Protein AF-A0A9D6PMX7-F1 (afdb_monomer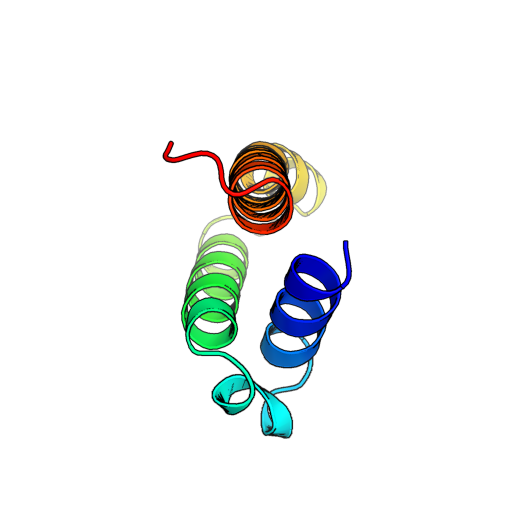_lite)

Structure (mmCIF, N/CA/C/O backbone):
data_AF-A0A9D6PMX7-F1
#
_entry.id   AF-A0A9D6PMX7-F1
#
loop_
_atom_site.group_PDB
_atom_site.id
_atom_site.type_symbol
_atom_site.label_atom_id
_atom_site.label_alt_id
_atom_site.label_comp_id
_atom_site.label_asym_id
_atom_site.label_entity_id
_atom_site.label_seq_id
_atom_site.pdbx_PDB_ins_code
_atom_site.Cartn_x
_atom_site.Cartn_y
_atom_site.Cartn_z
_atom_site.occupancy
_atom_site.B_iso_or_equiv
_atom_site.auth_seq_id
_atom_site.auth_comp_id
_atom_site.auth_asym_id
_atom_site.auth_atom_id
_atom_site.pdbx_PDB_model_num
ATOM 1 N N . LEU A 1 1 ? -7.707 9.793 8.650 1.00 74.19 1 LEU A N 1
ATOM 2 C CA . LEU A 1 1 ? -6.779 9.153 7.682 1.00 74.19 1 LEU A CA 1
ATOM 3 C C . LEU A 1 1 ? -5.536 8.510 8.317 1.00 74.19 1 LEU A C 1
ATOM 5 O O . LEU A 1 1 ? -4.663 8.060 7.590 1.00 74.19 1 LEU A O 1
ATOM 9 N N . GLN A 1 2 ? -5.465 8.372 9.649 1.00 85.94 2 GLN A N 1
ATOM 10 C CA . GLN A 1 2 ? -4.293 7.790 10.325 1.00 85.94 2 GLN A CA 1
ATOM 11 C C . GLN A 1 2 ? -3.984 6.341 9.907 1.00 85.94 2 GLN A C 1
ATOM 13 O O . GLN A 1 2 ? -2.821 5.964 9.857 1.00 85.94 2 GLN A O 1
ATOM 18 N N . ILE A 1 3 ? -5.006 5.543 9.573 1.00 90.06 3 ILE A N 1
ATOM 19 C CA . ILE A 1 3 ? -4.828 4.153 9.120 1.00 90.06 3 ILE A CA 1
ATOM 20 C C . ILE A 1 3 ? -4.040 4.113 7.807 1.00 90.06 3 ILE A C 1
ATOM 22 O O . ILE A 1 3 ? -3.023 3.436 7.737 1.00 90.06 3 ILE A O 1
ATOM 26 N N . LEU A 1 4 ? -4.456 4.896 6.806 1.00 93.50 4 LEU A N 1
ATOM 27 C CA . LEU A 1 4 ? -3.769 4.954 5.516 1.00 93.50 4 LEU A CA 1
ATOM 28 C C . LEU A 1 4 ? -2.310 5.396 5.671 1.00 93.50 4 LEU A C 1
ATOM 30 O O . LEU A 1 4 ? -1.422 4.774 5.103 1.00 93.50 4 LEU A O 1
ATOM 34 N N . ALA A 1 5 ? -2.059 6.422 6.490 1.00 93.50 5 ALA A N 1
ATOM 35 C CA . ALA A 1 5 ? -0.703 6.899 6.751 1.00 93.50 5 ALA A CA 1
ATOM 36 C C . ALA A 1 5 ? 0.197 5.798 7.339 1.00 93.50 5 ALA A C 1
ATOM 38 O O . ALA A 1 5 ? 1.343 5.666 6.926 1.00 93.50 5 ALA A O 1
ATOM 39 N N . ARG A 1 6 ? -0.327 4.970 8.254 1.00 94.00 6 ARG A N 1
ATOM 40 C CA . ARG A 1 6 ? 0.419 3.835 8.826 1.00 94.00 6 ARG A CA 1
ATOM 41 C C . ARG A 1 6 ? 0.695 2.734 7.805 1.00 94.00 6 ARG A C 1
ATOM 43 O O . ARG A 1 6 ? 1.773 2.156 7.842 1.00 94.00 6 ARG A O 1
ATOM 50 N N . ILE A 1 7 ? -0.254 2.460 6.909 1.00 95.19 7 ILE A N 1
ATOM 51 C CA . ILE A 1 7 ? -0.082 1.464 5.842 1.00 95.19 7 ILE A CA 1
ATOM 52 C C . ILE A 1 7 ? 1.002 1.920 4.863 1.00 95.19 7 ILE A C 1
ATOM 54 O O .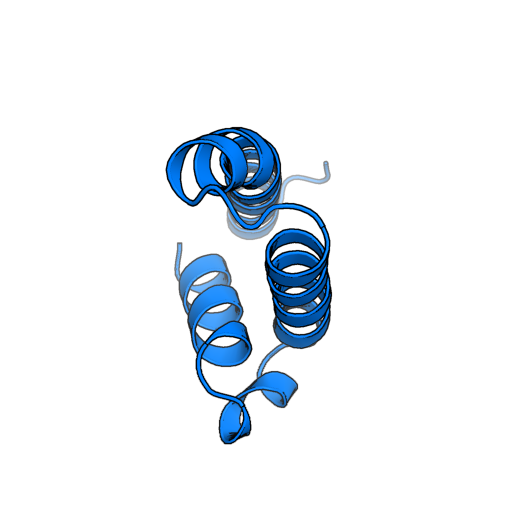 ILE A 1 7 ? 1.907 1.149 4.568 1.00 95.19 7 ILE A O 1
ATOM 58 N N . ILE A 1 8 ? 0.938 3.176 4.408 1.00 94.12 8 ILE A N 1
ATOM 59 C CA . ILE A 1 8 ? 1.937 3.748 3.494 1.00 94.12 8 ILE A CA 1
ATOM 60 C C . ILE A 1 8 ? 3.316 3.768 4.159 1.00 94.12 8 ILE A C 1
ATOM 62 O O . ILE A 1 8 ? 4.281 3.319 3.558 1.00 94.12 8 ILE A O 1
ATOM 66 N N . HIS A 1 9 ? 3.400 4.219 5.412 1.00 94.50 9 HIS A N 1
ATOM 67 C CA . HIS A 1 9 ? 4.656 4.255 6.158 1.00 94.50 9 HIS A CA 1
ATOM 68 C C . HIS A 1 9 ? 5.301 2.870 6.294 1.00 94.50 9 HIS A C 1
ATOM 70 O O . HIS A 1 9 ? 6.479 2.718 5.993 1.00 94.50 9 HIS A O 1
ATOM 76 N N . GLY A 1 10 ? 4.526 1.853 6.689 1.00 94.88 10 GLY A N 1
ATOM 77 C CA . GLY A 1 10 ? 5.047 0.489 6.784 1.00 94.88 10 GLY A CA 1
ATOM 78 C C . GLY A 1 10 ? 5.432 -0.100 5.425 1.00 94.88 10 GLY A C 1
ATOM 79 O O . GLY A 1 10 ? 6.350 -0.905 5.350 1.00 94.88 10 GLY A O 1
ATOM 80 N N . ALA A 1 11 ? 4.748 0.284 4.344 1.00 94.50 11 ALA A N 1
ATOM 81 C CA . ALA A 1 11 ? 5.080 -0.195 3.005 1.00 94.50 11 ALA A CA 1
ATOM 82 C C . ALA A 1 11 ? 6.358 0.452 2.437 1.00 94.50 11 ALA A C 1
ATOM 84 O O . ALA A 1 11 ? 7.042 -0.183 1.642 1.00 94.50 11 ALA A O 1
ATOM 85 N N . ASP A 1 12 ? 6.668 1.692 2.832 1.00 93.69 12 ASP A N 1
ATOM 86 C CA . ASP A 1 12 ? 7.834 2.453 2.355 1.00 93.69 12 ASP A CA 1
ATOM 87 C C . ASP A 1 12 ? 9.102 2.176 3.186 1.00 93.69 12 ASP A C 1
ATOM 89 O O . ASP A 1 12 ? 10.224 2.229 2.683 1.00 93.69 12 ASP A O 1
ATOM 93 N N . ILE A 1 13 ? 8.941 1.822 4.467 1.00 92.75 13 ILE A N 1
ATOM 94 C CA . ILE A 1 13 ? 10.051 1.495 5.368 1.00 92.75 13 ILE A CA 1
ATOM 95 C C . ILE A 1 13 ? 10.076 -0.009 5.629 1.00 92.75 13 ILE A C 1
ATOM 97 O O . ILE A 1 13 ? 9.309 -0.532 6.434 1.00 92.75 13 ILE A O 1
ATOM 101 N N . ALA A 1 14 ? 11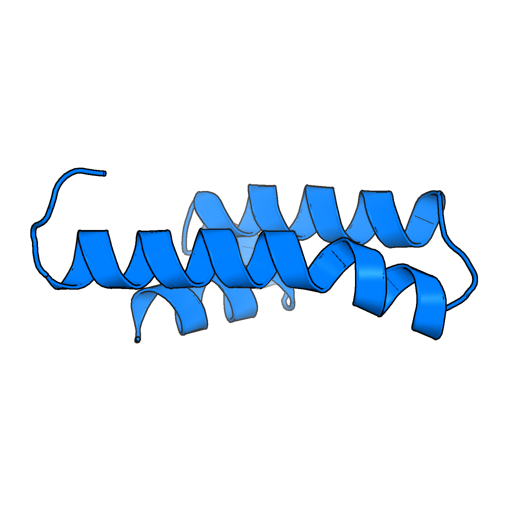.034 -0.709 5.015 1.00 86.25 14 ALA A N 1
ATOM 102 C CA . ALA A 1 14 ? 11.163 -2.167 5.122 1.00 86.25 14 ALA A CA 1
ATOM 103 C C . ALA A 1 14 ? 11.255 -2.689 6.573 1.00 86.25 14 ALA A C 1
ATOM 105 O O . ALA A 1 14 ? 10.787 -3.788 6.862 1.00 86.25 14 ALA A O 1
ATOM 106 N N . ALA A 1 15 ? 11.835 -1.907 7.493 1.00 91.06 15 ALA A N 1
ATOM 107 C CA . ALA A 1 15 ? 11.899 -2.252 8.918 1.00 91.06 15 ALA A CA 1
ATOM 108 C C . ALA A 1 15 ? 10.520 -2.225 9.613 1.00 91.06 15 ALA A C 1
ATOM 110 O O . ALA A 1 15 ? 10.308 -2.941 10.590 1.00 91.06 15 ALA A O 1
ATOM 111 N N . ASP A 1 16 ? 9.579 -1.451 9.072 1.00 93.19 16 ASP A N 1
ATOM 112 C CA . ASP A 1 16 ? 8.278 -1.137 9.663 1.00 93.19 16 ASP A CA 1
ATOM 113 C C . ASP A 1 16 ? 7.109 -1.838 8.951 1.00 93.19 16 ASP A C 1
ATOM 115 O O . ASP A 1 16 ? 5.945 -1.674 9.328 1.00 93.19 16 ASP A O 1
ATOM 119 N N . VAL A 1 17 ? 7.398 -2.691 7.964 1.00 92.25 17 VAL A N 1
ATOM 120 C CA . VAL A 1 17 ? 6.397 -3.448 7.189 1.00 92.25 17 VAL A CA 1
ATOM 121 C C . VAL A 1 17 ? 5.478 -4.316 8.058 1.00 92.25 17 VAL A C 1
ATOM 123 O O . VAL A 1 17 ? 4.353 -4.626 7.673 1.00 92.25 17 VAL A O 1
ATOM 126 N N . GLY A 1 18 ? 5.928 -4.677 9.263 1.00 90.88 18 GLY A N 1
ATOM 127 C CA . GLY A 1 18 ? 5.156 -5.440 10.244 1.00 90.88 18 GLY A CA 1
ATOM 128 C C . GLY A 1 18 ? 4.233 -4.614 11.151 1.00 90.88 18 GLY A C 1
ATOM 129 O O . GLY A 1 18 ? 3.487 -5.208 11.927 1.00 90.88 18 GLY A O 1
ATOM 130 N N . ILE A 1 19 ? 4.257 -3.274 11.096 1.00 90.75 19 ILE A N 1
ATOM 131 C CA . ILE A 1 19 ? 3.466 -2.416 12.005 1.00 90.75 19 ILE A CA 1
ATOM 132 C C . ILE A 1 19 ? 1.955 -2.575 11.776 1.00 90.75 19 ILE A C 1
ATOM 134 O O . ILE A 1 19 ? 1.168 -2.468 12.722 1.00 90.75 19 ILE A O 1
ATOM 138 N N . VAL A 1 20 ? 1.542 -2.804 10.528 1.00 93.75 20 VAL A N 1
ATOM 139 C CA . VAL A 1 20 ? 0.166 -3.147 10.149 1.00 93.75 20 VAL A CA 1
ATOM 140 C C . VAL A 1 20 ? 0.200 -4.206 9.044 1.00 93.75 20 VAL A C 1
ATOM 142 O O . VAL A 1 20 ? 1.007 -4.082 8.125 1.00 93.75 20 VAL A O 1
ATOM 145 N N . PRO A 1 21 ? -0.657 -5.239 9.088 1.00 92.56 21 PRO A N 1
ATOM 146 C CA . PRO A 1 21 ? -0.598 -6.340 8.124 1.00 92.56 21 PRO A CA 1
ATOM 147 C C . PRO A 1 21 ? -0.837 -5.882 6.679 1.00 92.56 21 PRO A C 1
ATOM 149 O O . PRO A 1 21 ? -0.282 -6.457 5.745 1.00 92.56 21 PRO A O 1
ATOM 152 N N . GLU A 1 22 ? -1.623 -4.822 6.481 1.00 95.00 22 GLU A N 1
ATOM 153 C CA . GLU A 1 22 ? -1.918 -4.279 5.156 1.00 95.00 22 GLU A CA 1
ATOM 154 C C . GLU A 1 22 ? -0.683 -3.643 4.479 1.00 95.00 22 GLU A C 1
ATOM 156 O O . GLU A 1 22 ? -0.643 -3.564 3.250 1.00 95.00 22 GLU A O 1
ATOM 161 N N . ALA A 1 23 ? 0.346 -3.242 5.240 1.00 96.19 23 ALA A N 1
ATOM 162 C CA . ALA A 1 23 ? 1.575 -2.650 4.698 1.00 96.19 23 ALA A CA 1
ATOM 163 C C . ALA A 1 23 ? 2.367 -3.643 3.834 1.00 96.19 23 ALA A C 1
ATOM 165 O O . ALA A 1 23 ? 2.778 -3.305 2.725 1.00 96.19 23 ALA A O 1
ATOM 166 N N . ALA A 1 24 ? 2.510 -4.891 4.293 1.00 95.19 24 ALA A N 1
ATOM 167 C CA . ALA A 1 24 ? 3.181 -5.945 3.532 1.00 95.19 24 ALA A CA 1
ATOM 168 C C . ALA A 1 24 ? 2.492 -6.216 2.183 1.00 95.19 24 ALA A C 1
ATOM 170 O O . ALA A 1 24 ? 3.160 -6.425 1.169 1.00 95.19 24 ALA A O 1
ATOM 171 N N . GLY A 1 25 ? 1.155 -6.172 2.161 1.00 95.00 25 GLY A N 1
ATOM 172 C CA . GLY A 1 25 ? 0.369 -6.322 0.936 1.00 95.00 25 GLY A CA 1
ATOM 173 C C . GLY A 1 25 ? 0.588 -5.168 -0.041 1.00 95.00 25 GLY A C 1
ATOM 174 O O . GLY A 1 25 ? 0.834 -5.404 -1.223 1.00 95.00 25 GLY A O 1
ATOM 175 N N . LEU A 1 26 ? 0.562 -3.926 0.454 1.00 95.69 26 LEU A N 1
ATOM 176 C CA . LEU A 1 26 ? 0.822 -2.744 -0.370 1.00 95.69 26 LEU A CA 1
ATOM 177 C C . LEU A 1 26 ? 2.245 -2.760 -0.954 1.00 95.69 26 LEU A C 1
ATOM 179 O O . LEU A 1 26 ? 2.412 -2.506 -2.145 1.00 95.69 26 LEU A O 1
ATOM 183 N N . GLN A 1 27 ? 3.249 -3.134 -0.154 1.00 95.19 27 GLN A N 1
ATOM 184 C CA . GLN A 1 27 ? 4.638 -3.264 -0.607 1.00 95.19 27 GLN A CA 1
ATOM 185 C C . GLN A 1 27 ? 4.776 -4.307 -1.730 1.00 95.19 27 GLN A C 1
ATOM 187 O O . GLN A 1 27 ? 5.438 -4.057 -2.737 1.00 95.19 27 GLN A O 1
ATOM 192 N N . ALA A 1 28 ? 4.130 -5.470 -1.591 1.00 95.62 28 ALA A N 1
ATOM 193 C CA . ALA A 1 28 ? 4.162 -6.512 -2.617 1.00 95.62 28 ALA A CA 1
ATOM 194 C C . ALA A 1 28 ? 3.556 -6.037 -3.950 1.00 95.62 28 ALA A C 1
ATOM 196 O O . ALA A 1 28 ? 4.108 -6.322 -5.013 1.00 95.62 28 ALA A O 1
ATOM 197 N N . ILE A 1 29 ? 2.455 -5.280 -3.895 1.00 95.31 29 ILE A N 1
ATOM 198 C CA . ILE A 1 29 ? 1.810 -4.709 -5.083 1.00 95.31 29 ILE A CA 1
ATOM 199 C C . ILE A 1 29 ? 2.725 -3.674 -5.754 1.00 95.31 29 ILE A C 1
ATOM 201 O O . ILE A 1 29 ? 2.955 -3.771 -6.959 1.00 95.31 29 ILE A O 1
ATOM 205 N N . ALA A 1 30 ? 3.293 -2.737 -4.988 1.00 93.50 30 ALA A N 1
ATOM 206 C CA . ALA A 1 30 ? 4.187 -1.699 -5.512 1.00 93.50 30 ALA A CA 1
ATOM 207 C C . ALA A 1 30 ? 5.452 -2.291 -6.163 1.00 93.50 30 ALA A C 1
ATOM 209 O O . ALA A 1 30 ? 5.828 -1.918 -7.275 1.00 93.50 30 ALA A O 1
ATOM 210 N N .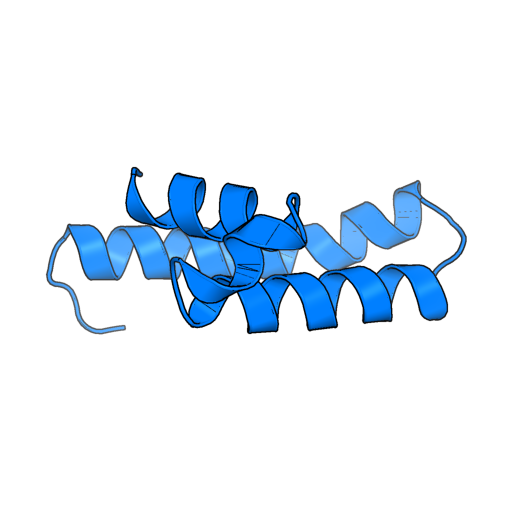 HIS A 1 31 ? 6.078 -3.287 -5.526 1.00 94.06 31 HIS A N 1
ATOM 211 C CA . HIS A 1 31 ? 7.207 -4.008 -6.123 1.00 94.06 31 HIS A CA 1
ATOM 212 C C . HIS A 1 31 ? 6.811 -4.764 -7.398 1.00 94.06 31 HIS A C 1
ATOM 214 O O . HIS A 1 31 ? 7.582 -4.798 -8.357 1.00 94.06 31 HIS A O 1
ATOM 220 N N . GLY A 1 32 ? 5.607 -5.342 -7.436 1.00 95.31 32 GLY A N 1
ATOM 221 C CA . GLY A 1 32 ? 5.065 -5.974 -8.636 1.00 95.31 32 GLY A CA 1
ATOM 222 C C . GLY A 1 32 ? 4.943 -4.991 -9.800 1.00 95.31 32 GLY A C 1
ATOM 223 O O . GLY A 1 32 ? 5.409 -5.285 -10.900 1.00 95.31 32 GLY A O 1
ATOM 224 N N . PHE A 1 33 ? 4.396 -3.799 -9.552 1.00 95.31 33 PHE A N 1
ATOM 225 C CA . PHE A 1 33 ? 4.305 -2.737 -10.555 1.00 95.31 33 PHE A CA 1
ATOM 226 C C . PHE A 1 33 ? 5.674 -2.264 -11.043 1.00 95.31 33 PHE A C 1
ATOM 228 O O . PHE A 1 33 ? 5.871 -2.143 -12.253 1.00 95.31 33 PHE A O 1
ATOM 235 N N . ALA A 1 34 ? 6.637 -2.085 -10.138 1.00 92.38 34 ALA A N 1
ATOM 236 C CA . ALA A 1 34 ? 8.012 -1.750 -10.503 1.00 92.38 34 ALA A CA 1
ATOM 237 C C . ALA A 1 34 ? 8.671 -2.826 -11.389 1.00 92.38 34 ALA A C 1
ATOM 239 O O . ALA A 1 34 ? 9.453 -2.493 -12.277 1.00 92.38 34 ALA A O 1
ATOM 240 N N . ALA A 1 35 ? 8.338 -4.105 -11.189 1.00 95.19 35 ALA A N 1
ATOM 241 C CA . ALA A 1 35 ? 8.881 -5.207 -11.981 1.00 95.19 35 ALA A CA 1
ATOM 242 C C . ALA A 1 35 ? 8.264 -5.323 -13.388 1.00 95.19 35 ALA A C 1
ATOM 244 O O . ALA A 1 35 ? 8.950 -5.749 -14.316 1.00 95.19 35 ALA A O 1
ATOM 245 N N . ILE A 1 36 ? 6.984 -4.967 -13.560 1.00 95.69 36 ILE A 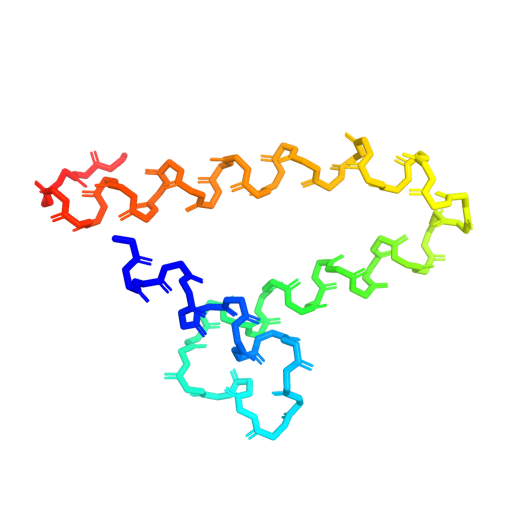N 1
ATOM 246 C CA . ILE A 1 36 ? 6.266 -5.130 -14.842 1.00 95.69 36 ILE A CA 1
ATOM 247 C C . ILE A 1 36 ? 6.141 -3.836 -15.657 1.00 95.69 36 ILE A C 1
ATOM 249 O O . ILE A 1 36 ? 5.800 -3.898 -16.838 1.00 95.69 36 ILE A O 1
ATOM 253 N N . CYS A 1 37 ? 6.371 -2.670 -15.048 1.00 93.69 37 CYS A N 1
ATOM 254 C CA . CYS A 1 37 ? 6.162 -1.367 -15.672 1.00 93.69 37 CYS A CA 1
ATOM 255 C C . CYS A 1 37 ? 7.354 -0.428 -15.413 1.00 93.69 37 CYS A C 1
ATOM 257 O O . CYS A 1 37 ? 7.343 0.326 -14.440 1.00 93.69 37 CYS A O 1
ATOM 259 N N . PRO A 1 38 ? 8.378 -0.443 -16.288 1.00 90.94 38 PRO A N 1
ATOM 260 C CA . PRO A 1 38 ? 9.556 0.416 -16.149 1.00 90.94 38 PRO A CA 1
ATOM 261 C C . PRO A 1 38 ? 9.285 1.889 -16.496 1.00 90.94 38 PRO A C 1
ATOM 263 O O . PRO A 1 38 ? 10.075 2.753 -16.136 1.00 90.94 38 PRO A O 1
ATOM 266 N N . ASP A 1 39 ? 8.191 2.186 -17.204 1.00 95.00 39 ASP A N 1
ATOM 267 C CA . ASP A 1 39 ? 7.733 3.558 -17.436 1.00 95.00 39 ASP A CA 1
ATOM 268 C C . ASP A 1 39 ? 7.019 4.073 -16.180 1.00 95.00 39 ASP A C 1
ATOM 270 O O . ASP A 1 39 ? 5.937 3.594 -15.826 1.00 95.00 39 ASP A O 1
ATOM 274 N N . ASP A 1 40 ? 7.626 5.057 -15.519 1.00 91.38 40 ASP A N 1
ATOM 275 C CA . ASP A 1 40 ? 7.129 5.617 -14.263 1.00 91.38 40 ASP A CA 1
ATOM 276 C C . ASP A 1 40 ? 5.773 6.316 -14.402 1.00 91.38 40 ASP A C 1
ATOM 278 O O . ASP A 1 40 ? 4.928 6.198 -13.512 1.00 91.38 40 ASP A O 1
ATOM 282 N N . HIS A 1 41 ? 5.518 7.003 -15.517 1.00 93.38 41 HIS A N 1
ATOM 283 C CA . HIS A 1 41 ? 4.227 7.652 -15.738 1.00 93.38 41 HIS A CA 1
ATOM 284 C C . HIS A 1 41 ? 3.133 6.605 -15.907 1.00 93.38 41 HIS A C 1
ATOM 286 O O . HIS A 1 41 ? 2.082 6.680 -15.266 1.00 93.38 41 HIS A O 1
ATOM 292 N N . ARG A 1 42 ? 3.389 5.589 -16.735 1.00 93.62 42 ARG A N 1
ATOM 293 C CA . ARG A 1 42 ? 2.458 4.477 -16.931 1.00 93.62 42 ARG A CA 1
ATOM 294 C C . ARG A 1 42 ? 2.214 3.719 -15.628 1.00 93.62 42 ARG A C 1
ATOM 296 O O . ARG A 1 42 ? 1.065 3.375 -15.355 1.00 93.62 42 ARG A O 1
ATOM 303 N N . LYS A 1 43 ? 3.259 3.505 -14.828 1.00 94.00 43 LYS A N 1
ATOM 304 C CA . LYS A 1 43 ? 3.189 2.854 -13.518 1.00 94.00 43 LYS A CA 1
ATOM 305 C C . LYS A 1 43 ? 2.261 3.612 -12.573 1.00 94.00 43 LYS A C 1
ATOM 307 O O . LYS A 1 43 ? 1.304 3.025 -12.080 1.00 94.00 43 LYS A O 1
ATOM 312 N N . LEU A 1 44 ? 2.456 4.924 -12.423 1.00 92.12 44 LEU A N 1
ATOM 313 C CA . LEU A 1 44 ? 1.591 5.774 -11.595 1.00 92.12 44 LEU A CA 1
ATOM 314 C C . LEU A 1 44 ? 0.123 5.699 -12.028 1.00 92.12 44 LEU A C 1
ATOM 316 O O . LEU A 1 44 ? -0.762 5.524 -11.193 1.00 92.12 44 LEU A O 1
ATOM 320 N N . HIS A 1 45 ? -0.149 5.759 -13.334 1.00 94.75 45 HIS A N 1
ATOM 321 C CA . HIS A 1 45 ? -1.514 5.629 -13.850 1.00 94.75 45 HIS A CA 1
ATOM 322 C C . HIS A 1 45 ? -2.177 4.288 -13.503 1.00 94.75 45 HIS A C 1
ATOM 324 O O . HIS A 1 45 ? -3.395 4.244 -13.332 1.00 94.75 45 HIS A O 1
ATOM 330 N N . LEU A 1 46 ? -1.401 3.205 -13.413 1.00 94.25 46 LEU A N 1
ATOM 331 C CA . LEU A 1 46 ? -1.897 1.880 -13.037 1.00 94.25 46 LEU A CA 1
ATOM 332 C C . LEU A 1 46 ? -2.022 1.701 -11.517 1.00 94.25 46 LEU A C 1
ATOM 334 O O . LEU A 1 46 ? -2.899 0.966 -11.065 1.00 94.25 46 LEU A O 1
ATOM 338 N N . GLU A 1 47 ? -1.174 2.369 -10.739 1.00 94.56 47 GLU A N 1
ATOM 339 C CA . GLU A 1 47 ? -1.176 2.308 -9.276 1.00 94.56 47 GLU A CA 1
ATOM 340 C C . GLU A 1 47 ? -2.262 3.189 -8.642 1.00 94.56 47 GLU A C 1
ATOM 342 O O . GLU A 1 47 ? -2.804 2.816 -7.600 1.00 94.56 47 GLU A O 1
ATOM 347 N N . PHE A 1 48 ? -2.641 4.320 -9.255 1.00 94.31 48 PHE A N 1
ATOM 348 C CA . PHE A 1 48 ? -3.642 5.231 -8.676 1.00 94.31 48 PHE A CA 1
ATOM 349 C C . PHE A 1 48 ? -4.964 4.550 -8.278 1.00 94.31 48 PHE A C 1
ATOM 351 O O . PHE A 1 48 ? -5.383 4.745 -7.137 1.00 94.31 48 PHE A O 1
ATOM 358 N N . PRO A 1 49 ? -5.584 3.680 -9.103 1.00 96.31 49 PRO A N 1
ATOM 359 C CA . PRO A 1 49 ? -6.794 2.964 -8.700 1.00 96.31 49 PRO A CA 1
ATOM 360 C C . PRO A 1 49 ? -6.622 2.093 -7.446 1.00 96.31 49 PRO A C 1
ATOM 362 O O . PRO A 1 49 ? -7.570 1.921 -6.680 1.00 96.31 49 PRO A O 1
ATOM 365 N N . VAL A 1 50 ? -5.422 1.547 -7.210 1.00 94.69 50 VAL A N 1
ATOM 366 C CA . VAL A 1 50 ? -5.118 0.765 -6.001 1.00 94.69 50 VAL A CA 1
ATOM 367 C C . VAL A 1 50 ? -5.116 1.674 -4.775 1.00 94.69 50 VAL A C 1
ATOM 369 O O . VAL A 1 50 ? -5.745 1.347 -3.766 1.00 94.69 50 VAL A O 1
ATOM 372 N N . TYR A 1 51 ? -4.459 2.831 -4.866 1.00 94.25 51 TYR A N 1
ATOM 373 C CA . TYR A 1 51 ? -4.449 3.819 -3.788 1.00 94.25 51 TYR A CA 1
ATOM 374 C C . TYR A 1 51 ? -5.844 4.404 -3.527 1.00 94.25 51 TYR A C 1
ATOM 376 O O . TYR A 1 51 ? -6.217 4.556 -2.363 1.00 94.25 51 TYR A O 1
ATOM 384 N N . ASP A 1 52 ? -6.645 4.647 -4.567 1.00 95.50 52 ASP A N 1
ATOM 385 C CA . ASP A 1 52 ? -8.033 5.110 -4.444 1.00 95.50 52 ASP A CA 1
ATOM 386 C C . ASP A 1 52 ? -8.911 4.080 -3.716 1.00 95.50 52 ASP A C 1
ATOM 388 O O . ASP A 1 52 ? -9.649 4.423 -2.784 1.00 95.50 52 ASP A O 1
ATOM 392 N N . ALA A 1 53 ? -8.798 2.799 -4.082 1.00 95.81 53 ALA A N 1
ATOM 393 C CA . ALA A 1 53 ? -9.514 1.711 -3.419 1.00 95.81 53 ALA A CA 1
ATOM 394 C C . ALA A 1 53 ? -9.091 1.565 -1.948 1.00 95.81 53 ALA A C 1
ATOM 396 O O . ALA A 1 53 ? -9.938 1.444 -1.056 1.00 95.81 53 ALA A O 1
ATOM 397 N N . LEU A 1 54 ? -7.786 1.642 -1.673 1.00 94.81 54 LEU A N 1
ATOM 398 C CA . LEU A 1 54 ? -7.249 1.579 -0.315 1.00 94.81 54 LEU A CA 1
ATOM 399 C C . LEU A 1 54 ? -7.700 2.779 0.530 1.00 94.81 54 LEU A C 1
ATOM 401 O O . LEU A 1 54 ? -8.043 2.622 1.706 1.00 94.81 54 LEU A O 1
ATOM 405 N N . TYR A 1 55 ? -7.751 3.972 -0.064 1.00 94.62 55 TYR A N 1
ATOM 406 C CA . TYR A 1 55 ? -8.262 5.184 0.567 1.00 94.62 55 TYR A CA 1
ATOM 407 C C . TYR A 1 55 ? -9.748 5.048 0.922 1.00 94.62 55 TYR A C 1
ATOM 409 O O . TYR A 1 55 ? -10.134 5.314 2.065 1.00 94.62 55 TYR A O 1
ATOM 417 N N . ALA A 1 56 ? -10.579 4.579 -0.014 1.00 95.50 56 ALA A N 1
ATOM 418 C CA . ALA A 1 56 ? -12.001 4.327 0.220 1.00 95.50 56 ALA A CA 1
ATOM 419 C C . ALA A 1 56 ? -12.223 3.314 1.356 1.00 95.50 56 ALA A C 1
ATOM 421 O O . ALA A 1 56 ? -13.032 3.556 2.257 1.00 95.50 56 ALA A O 1
ATOM 422 N N . TRP A 1 57 ? -11.437 2.236 1.383 1.00 95.00 57 TRP A N 1
ATOM 423 C CA . TRP A 1 57 ? -11.464 1.256 2.467 1.00 95.00 57 TRP A CA 1
ATOM 424 C C . TRP A 1 57 ? -11.053 1.842 3.817 1.00 95.00 57 TRP A C 1
ATOM 426 O O . TRP A 1 57 ? -11.750 1.648 4.818 1.00 95.00 57 TRP A O 1
ATOM 436 N N . CYS A 1 58 ? -9.991 2.650 3.855 1.00 94.31 58 CYS A N 1
ATOM 437 C CA . CYS A 1 58 ? -9.575 3.341 5.074 1.00 94.31 58 CYS A CA 1
ATOM 438 C C . CYS A 1 58 ? -10.661 4.294 5.596 1.00 94.31 58 CYS A C 1
ATOM 440 O O . CYS A 1 58 ? -10.856 4.395 6.810 1.00 94.31 58 CYS A O 1
ATOM 442 N N . GLN A 1 59 ? -11.378 4.989 4.707 1.00 93.75 59 GLN A N 1
ATOM 443 C CA . GLN A 1 59 ? -12.496 5.856 5.088 1.00 93.75 59 GLN A CA 1
ATOM 444 C C . GLN A 1 59 ? -13.688 5.065 5.638 1.00 93.75 59 GLN A C 1
ATOM 446 O O . GLN A 1 59 ? -14.283 5.469 6.643 1.00 93.75 59 GLN A O 1
ATOM 451 N N . ALA A 1 60 ? -14.037 3.938 5.017 1.00 92.81 60 ALA A N 1
ATOM 452 C CA . ALA A 1 60 ? -15.111 3.078 5.504 1.00 92.81 60 ALA A CA 1
ATOM 453 C C . ALA A 1 60 ? -14.793 2.543 6.908 1.00 92.81 60 ALA A C 1
ATOM 455 O O . ALA A 1 60 ? -15.574 2.764 7.835 1.00 92.81 60 ALA A O 1
ATOM 456 N N . LYS A 1 61 ? -13.584 1.996 7.103 1.00 89.94 61 LYS A N 1
ATOM 457 C CA . LYS A 1 61 ? -13.095 1.501 8.401 1.00 89.94 61 LYS A CA 1
ATOM 458 C C . LYS A 1 61 ? -13.084 2.594 9.473 1.00 89.94 61 LYS A C 1
ATOM 460 O O . LYS A 1 61 ? -13.521 2.356 10.594 1.00 89.94 61 LYS A O 1
ATOM 465 N N . ALA A 1 62 ? -12.646 3.808 9.130 1.00 88.81 62 ALA A N 1
ATOM 466 C CA . ALA A 1 62 ? -12.641 4.945 10.055 1.00 88.81 62 ALA A CA 1
ATOM 467 C C . ALA A 1 62 ? -14.048 5.443 10.429 1.00 88.81 62 ALA A C 1
ATOM 469 O O . ALA A 1 62 ? -14.225 5.997 11.509 1.00 88.81 62 ALA A O 1
ATOM 470 N N . SER A 1 63 ? -15.038 5.254 9.552 1.00 89.19 63 SER A N 1
ATOM 471 C CA . SER A 1 63 ? -16.437 5.633 9.802 1.00 89.19 63 SER A CA 1
ATOM 472 C C . SER A 1 63 ? -17.297 4.490 10.353 1.00 89.19 63 SER A C 1
ATOM 474 O O . SER A 1 63 ? -18.501 4.669 10.510 1.00 89.19 63 SER A O 1
ATOM 476 N N . GLY A 1 64 ? -16.705 3.324 10.644 1.00 83.75 64 GLY A N 1
ATOM 477 C CA . GLY A 1 64 ? -17.436 2.143 11.115 1.00 83.75 64 GLY A CA 1
ATOM 478 C C . GLY A 1 64 ? -18.380 1.540 10.068 1.00 83.75 64 GLY A C 1
ATOM 479 O O . GLY A 1 64 ? -19.256 0.753 10.417 1.00 83.75 64 GLY A O 1
ATOM 480 N N . ARG A 1 65 ? -18.231 1.91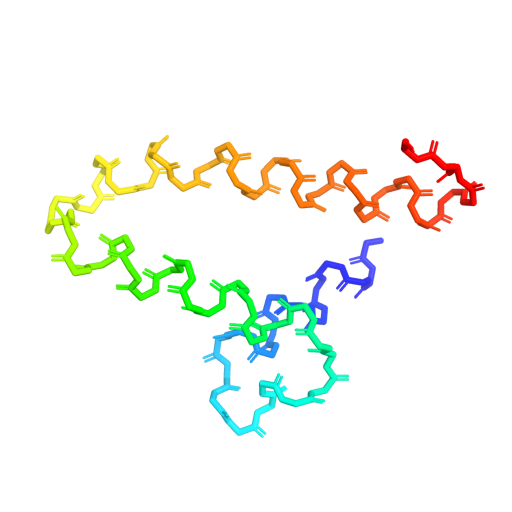0 8.790 1.00 78.81 65 ARG A N 1
ATOM 481 C CA . ARG A 1 65 ? -18.999 1.322 7.688 1.00 78.81 65 ARG A CA 1
ATOM 482 C C . ARG A 1 65 ? -18.366 0.004 7.263 1.00 78.81 65 ARG A C 1
ATOM 484 O O . ARG A 1 65 ? -17.154 -0.055 7.062 1.00 78.81 65 ARG A O 1
ATOM 491 N N . SER A 1 66 ? -19.196 -1.020 7.069 1.00 70.88 66 SER A N 1
ATOM 492 C CA . SER A 1 66 ? -18.795 -2.171 6.259 1.00 70.88 66 SER A CA 1
ATOM 493 C C . SER A 1 66 ? -18.789 -1.751 4.793 1.00 70.88 66 SER A C 1
ATOM 495 O O . SER A 1 66 ? -19.722 -1.076 4.352 1.00 70.88 66 SER A O 1
ATOM 497 N N . LEU A 1 67 ? -17.730 -2.123 4.077 1.00 66.56 67 LEU A N 1
ATOM 498 C CA . LEU A 1 67 ? -17.728 -2.155 2.616 1.00 66.56 67 LEU A CA 1
ATOM 499 C C . LEU A 1 67 ? -18.418 -3.419 2.111 1.00 66.56 67 LEU A C 1
ATOM 501 O O . LEU A 1 67 ? -18.447 -4.403 2.889 1.00 66.56 67 LEU A O 1
#

Foldseek 3Di:
DVVLVLLCVLLVDVVNVPVDVNNVVLVVVLVVLVVPPVPPVVSCVVCVVVSVVVVVVVVCVVVVHDD

pLDDT: mean 92.14, std 5.6, range [66.56, 96.31]

Secondary structure (DSSP, 8-state):
-HHHHHHHHHHH-GGGTTSSHHHHHHHHHHHHHHHH---HHHHHHHHHHHHHHHHHHHHHHHTT---

Sequence (67 aa):
LQILARIIHGADIAADVGIVPEAAGLQAIAHGFAAICPDDHRKLHLEFPVYDALYAWCQAKASGRSL

Radius of gyration: 12.63 Å; chains: 1; bounding box: 31×16×29 Å